Protein AF-A0A7W1YTN4-F1 (afdb_monomer_lite)

Sequence (53 aa):
ALDRLAATGIHTVRVAVGSDEAPVELMERADWVVDGPVGALALLEALASEAAG

pLDDT: mean 92.87, std 6.29, range [58.84, 97.25]

Secondary structure (DSSP, 8-state):
-HHHHHHTT-----EEEE-TTS-HHHHHT-SEEEEHHHHHHHHHHHHHHHHT-

Structure (mmCIF, N/CA/C/O backbone):
data_AF-A0A7W1YTN4-F1
#
_entry.id   AF-A0A7W1YTN4-F1
#
loop_
_atom_site.group_PDB
_atom_site.id
_atom_site.type_symbol
_atom_site.label_atom_id
_atom_site.label_alt_id
_atom_site.label_comp_id
_atom_site.label_asym_id
_atom_site.label_entity_id
_atom_site.label_seq_id
_atom_site.pdbx_PDB_ins_code
_atom_site.Cartn_x
_atom_site.Cartn_y
_atom_site.Cartn_z
_atom_site.occupancy
_atom_site.B_iso_or_equiv
_atom_site.auth_seq_id
_atom_site.auth_comp_id
_atom_site.auth_asym_id
_atom_site.auth_atom_id
_atom_site.pdbx_PDB_model_num
ATOM 1 N N . ALA A 1 1 ? -6.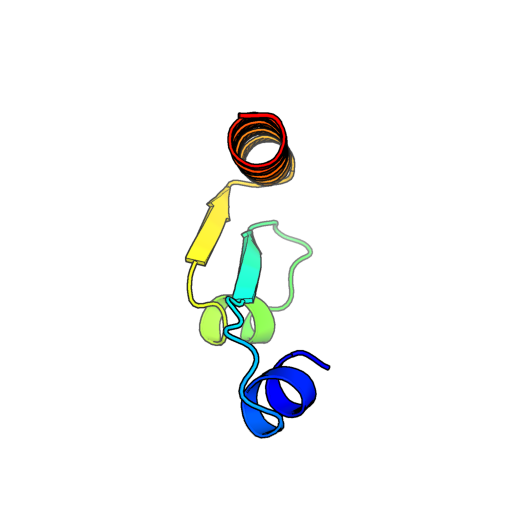472 -8.616 2.496 1.00 84.75 1 ALA A N 1
ATOM 2 C CA . ALA A 1 1 ? -6.565 -8.113 3.888 1.00 84.75 1 ALA A CA 1
ATOM 3 C C . ALA A 1 1 ? -7.339 -6.797 3.951 1.00 84.75 1 ALA A C 1
ATOM 5 O O . ALA A 1 1 ? -8.309 -6.746 4.695 1.00 84.75 1 ALA A O 1
ATOM 6 N N . LEU A 1 2 ? -6.971 -5.797 3.137 1.00 92.56 2 LEU A N 1
ATOM 7 C CA . LEU A 1 2 ? -7.646 -4.492 3.063 1.00 92.56 2 LEU A CA 1
ATOM 8 C C . LEU A 1 2 ? -9.150 -4.591 2.770 1.00 92.56 2 LEU A C 1
ATOM 10 O O . LEU A 1 2 ? -9.931 -3.977 3.480 1.00 92.56 2 LEU A O 1
ATOM 14 N N . ASP A 1 3 ? -9.576 -5.463 1.851 1.00 93.00 3 ASP A N 1
ATOM 15 C CA . ASP A 1 3 ? -11.010 -5.632 1.547 1.00 93.00 3 ASP A CA 1
ATOM 16 C C . ASP A 1 3 ? -11.841 -6.076 2.768 1.00 93.00 3 ASP A C 1
ATOM 18 O O . ASP A 1 3 ? -13.003 -5.705 2.904 1.00 93.00 3 ASP A O 1
ATOM 22 N N . ARG A 1 4 ? -11.241 -6.830 3.705 1.00 95.50 4 ARG A N 1
ATOM 23 C CA . ARG A 1 4 ? -11.916 -7.203 4.960 1.00 95.50 4 ARG A CA 1
ATOM 24 C C . ARG A 1 4 ? -12.058 -6.012 5.906 1.00 95.50 4 ARG A C 1
ATOM 26 O O . ARG A 1 4 ? -13.080 -5.901 6.564 1.00 95.50 4 ARG A O 1
ATOM 33 N N . LEU A 1 5 ? -11.050 -5.142 5.967 1.00 95.38 5 LEU A N 1
ATOM 34 C CA . LEU A 1 5 ? -11.090 -3.924 6.784 1.00 95.38 5 LEU A CA 1
ATOM 35 C C . LEU A 1 5 ? -12.120 -2.934 6.221 1.00 95.38 5 LEU A C 1
ATOM 37 O O . LEU A 1 5 ? -12.939 -2.406 6.974 1.00 95.38 5 LEU A O 1
ATOM 41 N N . ALA A 1 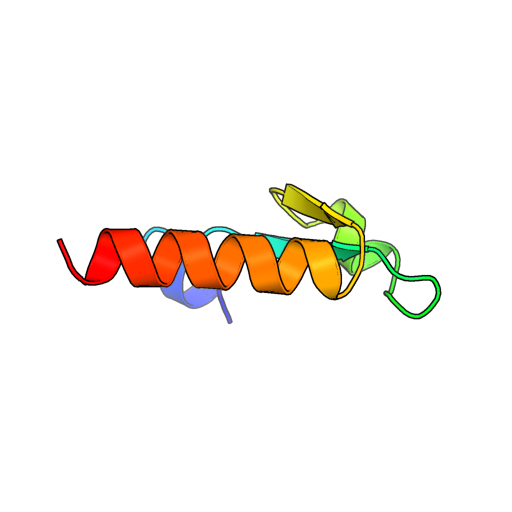6 ? -12.156 -2.784 4.894 1.00 95.81 6 ALA A N 1
ATOM 42 C CA . ALA A 1 6 ? -13.184 -2.019 4.196 1.00 95.81 6 ALA A CA 1
ATOM 43 C C . ALA A 1 6 ? -14.595 -2.533 4.513 1.00 95.81 6 ALA A C 1
ATOM 45 O O . ALA A 1 6 ? -15.476 -1.750 4.861 1.00 95.81 6 ALA A O 1
ATOM 46 N N . ALA A 1 7 ? -14.799 -3.855 4.493 1.00 97.00 7 ALA A N 1
ATOM 47 C CA . ALA A 1 7 ? -16.084 -4.465 4.841 1.00 97.00 7 ALA A CA 1
ATOM 48 C C . ALA A 1 7 ? -16.521 -4.207 6.298 1.00 97.00 7 ALA A C 1
ATOM 50 O O . ALA A 1 7 ? -17.712 -4.260 6.594 1.00 97.00 7 ALA A O 1
ATOM 51 N N . THR A 1 8 ? -15.586 -3.902 7.204 1.00 97.25 8 THR A N 1
ATOM 52 C CA . THR A 1 8 ? -15.885 -3.503 8.591 1.00 97.25 8 THR A CA 1
ATOM 53 C C . THR A 1 8 ? -16.056 -1.991 8.778 1.00 97.25 8 THR A C 1
ATOM 55 O O . THR A 1 8 ? -16.152 -1.525 9.909 1.00 97.25 8 THR A O 1
ATOM 58 N N . GLY A 1 9 ? -16.098 -1.218 7.688 1.00 97.00 9 GLY A N 1
ATOM 59 C CA . GLY A 1 9 ? -16.279 0.236 7.716 1.00 97.00 9 GLY A CA 1
ATOM 60 C C . GLY A 1 9 ? -14.991 1.038 7.915 1.00 97.00 9 GLY A C 1
ATOM 61 O O . GLY A 1 9 ? -15.061 2.246 8.122 1.00 97.00 9 GLY A O 1
ATOM 62 N N . ILE A 1 10 ? -13.817 0.403 7.849 1.00 97.00 10 ILE A N 1
ATOM 63 C CA . ILE A 1 10 ? -12.531 1.108 7.906 1.00 97.00 10 ILE A CA 1
ATOM 64 C C . ILE A 1 10 ? -12.181 1.598 6.503 1.00 97.00 10 ILE A C 1
ATOM 66 O O . ILE A 1 10 ? -12.118 0.807 5.565 1.00 97.00 10 ILE A O 1
ATOM 70 N N . HIS A 1 11 ? -11.903 2.892 6.354 1.00 94.94 11 HIS A N 1
ATOM 71 C CA . HIS A 1 11 ? -11.400 3.431 5.094 1.00 94.94 11 HIS A CA 1
ATOM 72 C C . HIS A 1 11 ? -10.003 2.875 4.797 1.00 94.94 11 HIS A C 1
ATOM 74 O O . HIS A 1 11 ? -9.093 2.970 5.618 1.00 94.94 11 HIS A O 1
ATOM 80 N N . THR A 1 12 ? -9.835 2.287 3.616 1.00 95.44 12 THR A N 1
ATOM 81 C CA . THR A 1 12 ? -8.567 1.703 3.172 1.00 95.44 12 THR A CA 1
ATOM 82 C C . THR A 1 12 ? -8.170 2.260 1.818 1.00 95.44 12 THR A C 1
ATOM 84 O O . THR A 1 12 ? -9.033 2.425 0.961 1.00 95.44 12 THR A O 1
ATOM 87 N N . VAL A 1 13 ? -6.869 2.441 1.610 1.00 94.88 13 VAL A N 1
ATOM 88 C CA . VAL A 1 13 ? -6.267 2.774 0.314 1.00 94.88 13 VAL A CA 1
ATOM 89 C C . VAL A 1 13 ? -5.254 1.688 -0.033 1.00 94.88 13 VAL A C 1
ATOM 91 O O . VAL A 1 13 ? -4.505 1.228 0.835 1.00 94.88 13 VAL A O 1
ATOM 94 N N . ARG A 1 14 ? -5.240 1.250 -1.290 1.00 95.62 14 ARG A N 1
ATOM 95 C CA . ARG A 1 14 ? -4.247 0.318 -1.828 1.00 95.62 14 ARG A CA 1
ATOM 96 C C . ARG A 1 14 ? -3.156 1.116 -2.523 1.00 95.62 14 ARG A C 1
ATOM 98 O O . ARG A 1 14 ? -3.415 1.778 -3.524 1.00 95.62 14 ARG A O 1
ATOM 105 N N . VAL A 1 15 ? -1.936 0.999 -2.020 1.00 95.44 15 VAL A N 1
ATOM 106 C CA . VAL A 1 15 ? -0.761 1.616 -2.634 1.00 95.44 15 VAL A CA 1
ATOM 107 C C . VAL A 1 15 ? 0.168 0.516 -3.124 1.00 95.44 15 VAL A C 1
ATOM 109 O O . VAL A 1 15 ? 0.553 -0.354 -2.340 1.00 95.44 15 VAL A O 1
ATOM 112 N N . ALA A 1 16 ? 0.510 0.540 -4.410 1.00 95.44 16 ALA A N 1
ATOM 113 C CA . ALA A 1 16 ? 1.530 -0.331 -4.981 1.00 95.44 16 ALA A CA 1
ATOM 114 C C . ALA A 1 16 ? 2.842 0.433 -5.152 1.00 95.44 16 ALA A C 1
ATOM 116 O O . ALA A 1 16 ? 2.846 1.610 -5.504 1.00 95.44 16 ALA A O 1
ATOM 117 N N . VAL A 1 17 ? 3.954 -0.261 -4.930 1.00 95.75 17 VAL A N 1
ATOM 118 C CA . VAL A 1 17 ? 5.288 0.236 -5.260 1.00 95.75 17 VAL A CA 1
ATOM 119 C C . VAL A 1 17 ? 5.629 -0.283 -6.647 1.00 95.75 17 VAL A C 1
ATOM 121 O O . VAL A 1 17 ? 5.742 -1.493 -6.832 1.00 95.75 17 VAL A O 1
ATOM 124 N N . GLY A 1 18 ? 5.734 0.617 -7.620 1.00 94.12 18 GLY A N 1
ATOM 125 C CA . GLY A 1 18 ? 6.142 0.272 -8.973 1.00 94.12 18 GLY A CA 1
ATOM 126 C C . GLY A 1 18 ? 7.617 -0.110 -8.983 1.00 94.12 18 GLY A C 1
ATOM 127 O O . GLY A 1 18 ? 8.470 0.721 -8.681 1.00 94.12 18 GLY A O 1
ATOM 128 N N . SER A 1 19 ? 7.912 -1.365 -9.302 1.00 88.62 19 SER A N 1
ATOM 129 C CA . SER A 1 19 ? 9.261 -1.855 -9.584 1.00 88.62 19 SER A CA 1
ATOM 130 C C . SER A 1 19 ? 9.185 -2.976 -10.619 1.00 88.62 19 SER A C 1
ATOM 132 O O . SER A 1 19 ? 8.111 -3.541 -10.834 1.00 88.62 19 SER A O 1
ATOM 134 N N . ASP A 1 20 ? 10.308 -3.316 -11.249 1.00 87.38 20 ASP A N 1
ATOM 135 C CA . ASP A 1 20 ? 10.356 -4.375 -12.270 1.00 87.38 20 ASP A CA 1
ATOM 136 C C . ASP A 1 20 ? 10.023 -5.765 -11.693 1.00 87.38 20 ASP A C 1
ATOM 138 O O . ASP A 1 20 ? 9.638 -6.685 -12.414 1.00 87.38 20 ASP A O 1
ATOM 142 N N . GLU A 1 21 ? 10.143 -5.923 -10.376 1.00 88.81 21 GLU A N 1
ATOM 143 C CA . GLU A 1 21 ? 9.799 -7.135 -9.636 1.00 88.81 21 GLU A CA 1
ATOM 144 C C . GLU A 1 21 ? 8.332 -7.171 -9.177 1.00 88.81 21 GLU A C 1
ATOM 146 O O . GLU A 1 21 ? 7.874 -8.204 -8.676 1.00 88.81 21 GLU A O 1
ATOM 151 N N . ALA A 1 22 ? 7.590 -6.067 -9.310 1.00 88.25 22 ALA A N 1
ATOM 152 C CA . ALA A 1 22 ? 6.207 -5.982 -8.864 1.00 88.25 22 ALA A CA 1
ATOM 153 C C . ALA A 1 22 ? 5.258 -6.684 -9.859 1.00 88.25 22 ALA A C 1
ATOM 155 O O . ALA A 1 22 ? 5.238 -6.343 -11.044 1.00 88.25 22 ALA A O 1
ATOM 156 N N . PRO A 1 23 ? 4.410 -7.625 -9.397 1.00 92.94 23 PRO A N 1
ATOM 157 C CA . PRO A 1 23 ? 3.380 -8.221 -10.240 1.00 92.94 23 PRO A CA 1
ATOM 158 C C . PRO A 1 23 ? 2.433 -7.160 -10.812 1.00 92.94 23 PRO A C 1
ATOM 160 O O . PRO A 1 23 ? 1.924 -6.307 -10.075 1.00 92.94 23 PRO A O 1
ATOM 163 N N . VAL A 1 24 ? 2.151 -7.247 -12.114 1.00 92.44 24 VAL A N 1
ATOM 164 C CA . VAL A 1 24 ? 1.284 -6.298 -12.836 1.00 92.44 24 VAL A CA 1
ATOM 165 C C . VAL A 1 24 ? -0.100 -6.209 -12.201 1.00 92.44 24 VAL A C 1
ATOM 167 O O . VAL A 1 24 ? -0.652 -5.120 -12.054 1.00 92.44 24 VAL A O 1
ATOM 170 N N . GLU A 1 25 ? -0.622 -7.328 -11.711 1.00 93.62 25 GLU A N 1
ATOM 171 C CA . GLU A 1 25 ? -1.945 -7.407 -11.099 1.00 93.62 25 GLU A CA 1
ATOM 172 C C . GLU A 1 25 ? -2.039 -6.598 -9.794 1.00 93.62 25 GLU A C 1
ATOM 174 O O . GLU A 1 25 ? -3.135 -6.217 -9.379 1.00 93.62 25 GLU A O 1
ATOM 179 N N . LEU A 1 26 ? -0.914 -6.331 -9.115 1.00 91.44 26 LEU A N 1
ATOM 180 C CA . LEU A 1 26 ? -0.897 -5.441 -7.951 1.00 91.44 26 LEU A CA 1
ATOM 181 C C . LEU A 1 26 ? -0.971 -3.973 -8.365 1.00 91.44 26 LEU A C 1
ATOM 183 O O . LEU A 1 26 ? -1.654 -3.204 -7.693 1.00 91.44 26 LEU A O 1
ATOM 187 N N . MET A 1 27 ? -0.317 -3.600 -9.467 1.00 93.25 27 MET A N 1
ATOM 188 C CA . MET A 1 27 ? -0.365 -2.236 -9.999 1.00 93.25 27 MET A CA 1
ATOM 189 C C . MET A 1 27 ? -1.761 -1.896 -10.524 1.00 93.25 27 MET A C 1
ATOM 191 O O . MET A 1 27 ? -2.294 -0.841 -10.198 1.00 93.25 27 MET A O 1
ATOM 195 N N . GLU A 1 28 ? -2.394 -2.814 -11.257 1.00 94.06 28 GLU A N 1
ATOM 196 C CA . GLU A 1 28 ? -3.748 -2.624 -11.800 1.00 94.06 28 GLU A CA 1
ATOM 197 C C . GLU A 1 28 ? -4.821 -2.472 -10.714 1.00 94.06 28 GLU A C 1
ATOM 199 O O . GLU A 1 28 ? -5.848 -1.829 -10.922 1.00 94.06 28 GLU A O 1
ATOM 204 N N . ARG A 1 29 ? -4.604 -3.088 -9.548 1.00 93.69 29 ARG A N 1
ATOM 205 C CA . ARG A 1 29 ? -5.555 -3.069 -8.428 1.00 93.69 29 ARG A CA 1
ATOM 206 C C . ARG A 1 29 ? -5.317 -1.937 -7.437 1.00 93.69 29 ARG A C 1
ATOM 208 O O . ARG A 1 29 ? -6.126 -1.797 -6.510 1.00 93.69 29 ARG A O 1
ATOM 215 N N . ALA A 1 30 ? -4.203 -1.222 -7.564 1.00 95.56 30 ALA A N 1
ATOM 216 C CA . ALA A 1 30 ? -3.840 -0.148 -6.660 1.00 95.56 30 ALA A CA 1
ATOM 217 C C . ALA A 1 30 ? -4.645 1.114 -6.969 1.00 95.56 30 ALA A C 1
ATOM 219 O O . ALA A 1 30 ? -4.892 1.447 -8.123 1.00 95.56 30 ALA A O 1
ATOM 220 N N . ASP A 1 31 ? -5.014 1.838 -5.918 1.00 95.88 31 ASP A N 1
ATOM 221 C CA . ASP A 1 31 ? -5.616 3.162 -6.056 1.00 95.88 31 ASP A CA 1
ATOM 222 C C . ASP A 1 31 ? -4.533 4.206 -6.386 1.00 95.88 31 ASP A C 1
ATOM 224 O O . ASP A 1 31 ? -4.806 5.226 -7.015 1.00 95.88 31 ASP A O 1
ATOM 228 N N . TRP A 1 32 ? -3.286 3.934 -5.977 1.00 95.88 32 TRP A N 1
ATOM 229 C CA . TRP A 1 32 ? -2.106 4.742 -6.272 1.00 95.88 32 TRP A CA 1
ATOM 230 C C . TRP A 1 32 ? -0.882 3.835 -6.480 1.00 95.88 32 TRP A C 1
ATOM 232 O O . TRP A 1 32 ? -0.592 2.976 -5.647 1.00 95.88 32 TRP A O 1
ATOM 242 N N . VAL A 1 33 ? -0.128 4.047 -7.562 1.00 96.12 33 VAL A N 1
ATOM 243 C CA . VAL A 1 33 ? 1.216 3.470 -7.757 1.00 96.12 33 VAL A CA 1
ATOM 244 C C . VAL A 1 33 ? 2.308 4.513 -7.485 1.00 96.12 33 VAL A C 1
ATOM 246 O O . VAL A 1 33 ? 2.313 5.576 -8.107 1.00 96.12 33 VAL A O 1
ATOM 249 N N . VAL A 1 34 ? 3.211 4.243 -6.543 1.00 96.50 34 VAL A N 1
ATOM 250 C CA . VAL A 1 34 ? 4.377 5.099 -6.258 1.00 96.50 34 VAL A CA 1
ATOM 251 C C . VAL A 1 34 ? 5.610 4.598 -7.000 1.00 96.50 34 VAL A C 1
ATOM 253 O O . VAL A 1 34 ? 5.749 3.399 -7.227 1.00 96.50 34 VAL A O 1
ATOM 256 N N . ASP A 1 35 ? 6.506 5.514 -7.362 1.00 94.38 35 ASP A N 1
ATOM 257 C CA . ASP A 1 35 ? 7.719 5.181 -8.109 1.00 94.38 35 ASP A CA 1
ATOM 258 C C . ASP A 1 35 ? 8.800 4.602 -7.188 1.00 94.38 35 ASP A C 1
ATOM 260 O O . ASP A 1 35 ? 9.461 5.321 -6.426 1.00 94.3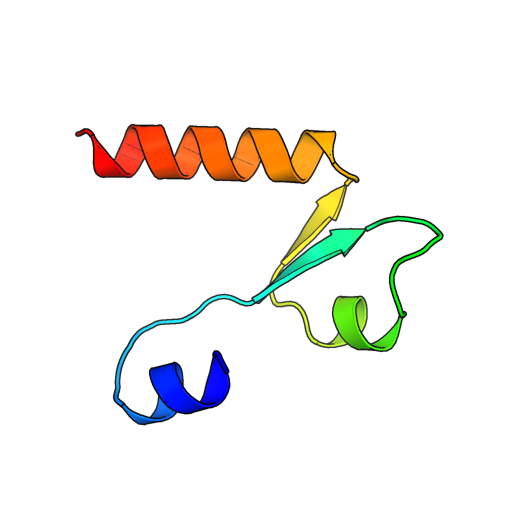8 35 ASP A O 1
ATOM 264 N N . GLY A 1 36 ? 8.943 3.278 -7.235 1.00 94.00 36 GLY A N 1
ATOM 265 C CA . GLY A 1 36 ? 9.978 2.547 -6.528 1.00 94.00 36 GLY A CA 1
ATOM 266 C C . GLY A 1 36 ? 9.993 2.738 -5.004 1.00 94.00 36 GLY A C 1
ATOM 267 O O . GLY A 1 36 ? 9.102 3.338 -4.388 1.00 94.00 36 GLY A O 1
ATOM 268 N N . PRO A 1 37 ? 11.041 2.218 -4.345 1.00 92.94 37 PRO A N 1
ATOM 269 C CA . PRO A 1 37 ? 11.167 2.287 -2.892 1.00 92.94 37 PRO A CA 1
ATOM 270 C C . PRO A 1 37 ? 11.304 3.725 -2.370 1.00 92.94 37 PRO A C 1
ATOM 272 O O . PRO A 1 37 ? 10.894 4.005 -1.245 1.00 92.94 37 PRO A O 1
ATOM 275 N N . VAL A 1 38 ? 11.836 4.648 -3.180 1.00 95.25 38 VAL A N 1
ATOM 276 C CA . VAL A 1 38 ? 11.969 6.066 -2.810 1.00 95.25 38 VAL A CA 1
ATOM 277 C C . VAL A 1 38 ? 10.595 6.729 -2.696 1.00 95.25 38 VAL A C 1
ATOM 279 O O . VAL A 1 38 ? 10.324 7.392 -1.696 1.00 95.25 38 VAL A O 1
ATOM 282 N N . GLY A 1 39 ? 9.699 6.508 -3.665 1.00 95.19 39 GLY A N 1
ATOM 283 C CA . GLY A 1 39 ? 8.330 7.019 -3.600 1.00 95.19 39 GLY A CA 1
ATOM 284 C C . GLY A 1 39 ? 7.542 6.435 -2.424 1.00 95.19 39 GLY A C 1
ATOM 285 O O . GLY A 1 39 ? 6.780 7.148 -1.770 1.00 95.19 39 GLY A O 1
ATOM 286 N N . ALA A 1 40 ? 7.772 5.160 -2.104 1.00 95.12 40 ALA A N 1
ATOM 287 C CA . ALA A 1 40 ? 7.167 4.517 -0.940 1.00 95.12 40 ALA A CA 1
ATOM 288 C C . ALA A 1 40 ? 7.623 5.152 0.382 1.00 95.12 40 ALA A C 1
ATOM 290 O O . ALA A 1 40 ? 6.792 5.414 1.252 1.00 95.12 40 ALA A O 1
ATOM 291 N N . LEU A 1 41 ? 8.922 5.432 0.526 1.00 96.50 41 LEU A N 1
ATOM 292 C CA . LEU A 1 41 ? 9.459 6.090 1.716 1.00 96.50 41 LEU A CA 1
ATOM 293 C C . LEU A 1 41 ? 8.866 7.492 1.896 1.00 96.50 41 LEU A C 1
ATOM 295 O O . LEU A 1 41 ? 8.369 7.796 2.976 1.00 96.50 41 LEU A O 1
ATOM 299 N N . ALA A 1 42 ? 8.836 8.297 0.831 1.00 96.69 42 ALA A N 1
ATOM 300 C CA . ALA A 1 42 ? 8.278 9.649 0.879 1.00 96.69 42 ALA A CA 1
ATOM 301 C C . ALA A 1 42 ? 6.802 9.657 1.323 1.00 96.69 42 ALA A C 1
ATOM 303 O O . ALA A 1 42 ? 6.387 10.505 2.113 1.00 96.69 42 ALA A O 1
ATOM 304 N N . LEU A 1 43 ? 6.010 8.682 0.862 1.00 95.94 43 LEU A N 1
ATOM 305 C CA . 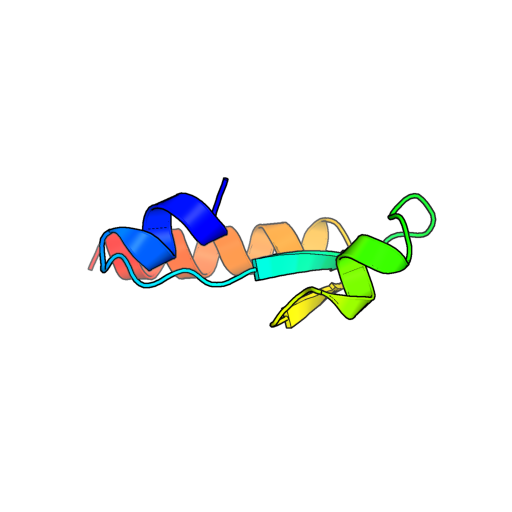LEU A 1 43 ? 4.628 8.512 1.311 1.00 95.94 43 LEU A CA 1
ATOM 306 C C . LEU A 1 43 ? 4.547 8.187 2.810 1.00 95.94 43 LEU A C 1
ATOM 308 O O . LEU A 1 43 ? 3.728 8.767 3.522 1.00 95.94 43 LEU A O 1
ATOM 312 N N . LEU A 1 44 ? 5.372 7.256 3.293 1.00 95.50 44 LEU A N 1
ATOM 313 C CA . LEU A 1 44 ? 5.374 6.858 4.703 1.00 95.50 44 LEU A CA 1
ATOM 314 C C . LEU A 1 44 ? 5.798 8.009 5.621 1.00 95.50 44 LEU A C 1
ATOM 316 O O . LEU A 1 44 ? 5.197 8.188 6.678 1.00 95.50 44 LEU A O 1
ATOM 320 N N . GLU A 1 45 ? 6.785 8.806 5.212 1.00 97.25 45 GLU A N 1
ATOM 321 C CA . GLU A 1 45 ? 7.221 10.002 5.941 1.00 97.25 45 GLU A CA 1
ATOM 322 C C . GLU A 1 45 ? 6.104 11.049 6.029 1.00 97.25 45 GLU A C 1
ATOM 324 O O . GLU A 1 45 ? 5.841 11.575 7.112 1.00 97.25 45 GLU A O 1
ATOM 329 N N . ALA A 1 46 ? 5.392 11.299 4.926 1.00 95.38 46 ALA A N 1
ATOM 330 C CA . ALA A 1 46 ? 4.254 12.215 4.916 1.00 95.38 46 ALA A CA 1
ATOM 331 C C . ALA A 1 46 ? 3.131 11.745 5.858 1.00 95.38 46 ALA A C 1
ATOM 333 O O . ALA A 1 46 ? 2.632 12.526 6.666 1.00 95.38 46 ALA A O 1
ATOM 334 N N . LEU A 1 47 ? 2.776 10.456 5.816 1.00 93.69 47 LEU A N 1
ATOM 335 C CA . LEU A 1 47 ? 1.759 9.881 6.705 1.00 93.69 47 LEU A CA 1
ATOM 336 C C . LEU A 1 47 ? 2.173 9.938 8.179 1.00 93.69 47 LEU A C 1
ATOM 338 O O . LEU A 1 47 ? 1.342 10.223 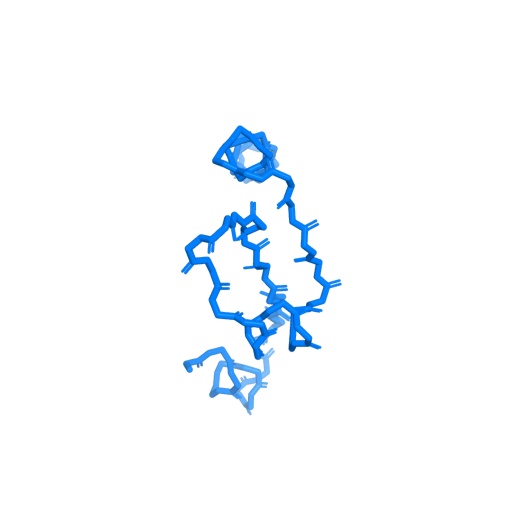9.040 1.00 93.69 47 LEU A O 1
ATOM 342 N N . ALA A 1 48 ? 3.445 9.669 8.477 1.00 94.75 48 ALA A N 1
ATOM 343 C CA . ALA A 1 48 ? 3.967 9.748 9.836 1.00 94.75 48 ALA A CA 1
ATOM 344 C C . ALA A 1 48 ? 3.951 11.187 10.373 1.00 94.75 48 ALA A C 1
ATOM 346 O O . ALA A 1 48 ? 3.656 11.389 11.549 1.00 94.75 48 ALA A O 1
ATOM 347 N N . SER A 1 49 ? 4.230 12.175 9.516 1.00 94.75 49 SER A N 1
ATOM 348 C CA . SER A 1 49 ? 4.155 13.594 9.871 1.00 94.75 49 SER A CA 1
ATOM 349 C C . SER A 1 49 ? 2.724 14.023 10.197 1.00 94.75 49 SER A C 1
ATOM 351 O O . SER A 1 49 ? 2.507 14.670 11.216 1.00 94.75 49 SER A O 1
ATOM 353 N N . GLU A 1 50 ? 1.745 13.635 9.375 1.00 89.94 50 GLU A N 1
ATOM 354 C CA . GLU A 1 50 ? 0.328 13.941 9.626 1.00 89.94 50 GLU A CA 1
ATOM 355 C C . GLU A 1 50 ? -0.200 13.245 10.888 1.00 89.94 50 GLU A C 1
ATOM 357 O O . GLU A 1 50 ? -0.974 13.826 11.635 1.00 89.94 50 GLU A O 1
ATOM 362 N N . ALA A 1 51 ? 0.240 12.016 11.175 1.00 78.31 51 ALA A N 1
ATOM 363 C CA . ALA A 1 51 ? -0.180 11.295 12.378 1.00 78.31 51 ALA A CA 1
ATOM 364 C C . ALA A 1 51 ? 0.384 11.885 13.687 1.00 78.31 51 ALA A C 1
ATOM 366 O O . ALA A 1 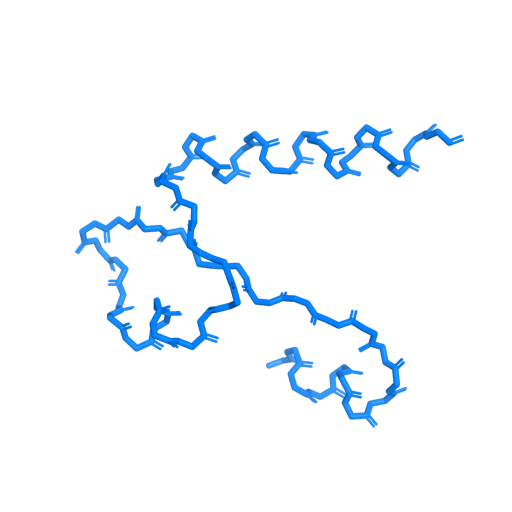51 ? -0.101 11.548 14.768 1.00 78.31 51 ALA A O 1
ATOM 367 N N . ALA A 1 52 ? 1.431 12.708 13.601 1.00 76.12 52 ALA A N 1
ATOM 368 C CA . ALA A 1 52 ? 2.082 13.335 14.747 1.00 76.12 52 ALA A CA 1
ATOM 369 C C . ALA A 1 52 ? 1.562 14.755 15.056 1.00 76.12 52 ALA A C 1
ATOM 371 O O . ALA A 1 52 ? 1.966 15.317 16.078 1.00 76.12 52 ALA A O 1
ATOM 372 N N . GLY A 1 53 ? 0.716 15.328 14.189 1.00 58.84 53 GLY A N 1
ATOM 373 C CA . GLY A 1 53 ? 0.095 16.653 14.340 1.00 58.84 53 GLY A CA 1
ATOM 374 C C . GLY A 1 53 ? -1.326 16.586 14.881 1.00 58.84 53 GLY A C 1
ATOM 375 O O . GLY A 1 53 ? -1.681 17.499 15.661 1.00 58.84 53 GLY A O 1
#

Radius of gyration: 12.67 Å; chains: 1; bounding box: 28×25×28 Å

Foldseek 3Di:
DQVVCVVVVHDDFQEAEDDPPDDPVSVVPGPYYADHPVRVVVVVVVVVVVVVD